Protein AF-A0A3D0XZL9-F1 (afdb_monomer_lite)

Sequence (76 aa):
MLISTTSTISGKNIKEYRGIVFGEVINGVNFIKDFTAGITNILGGRAEEYEHELINTRADAINEMIERAEKIGANA

Secondary structure (DSSP, 8-state):
----SSSS-TT-----------------HHHHHHHHHHGGG-SSS--HHHHHHHHHHHHHHHHHHHHHHHHTT---

Foldseek 3Di:
DDDDPDPDDPPDDDPDDLDDFWFADDDDPVLVVVLV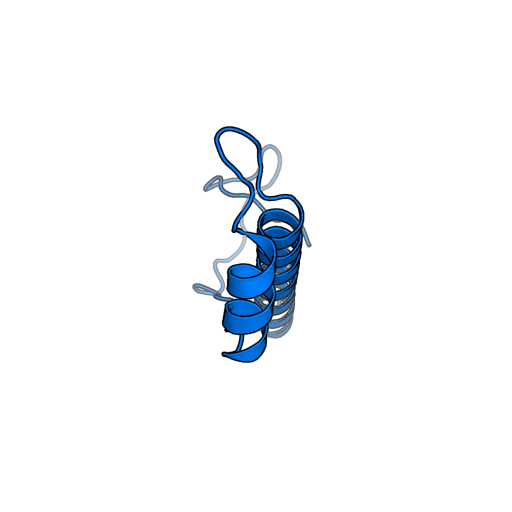VPCPPDDPDDSVSVVVVVVVRVVRRVVRRVVVCVVSPHDD

Structure (mmCIF, N/CA/C/O backbone):
data_AF-A0A3D0XZL9-F1
#
_entry.id   AF-A0A3D0XZL9-F1
#
loop_
_atom_site.group_PDB
_atom_site.id
_atom_site.type_symbol
_atom_site.label_atom_id
_atom_site.label_alt_id
_atom_site.label_comp_id
_atom_site.label_asym_id
_atom_site.label_entity_id
_atom_site.label_seq_id
_atom_site.pdbx_PDB_ins_code
_atom_site.Cartn_x
_atom_site.Cartn_y
_atom_site.Cartn_z
_atom_site.occupancy
_atom_site.B_iso_or_equiv
_atom_site.auth_seq_id
_atom_site.auth_comp_id
_atom_site.auth_asym_id
_atom_site.auth_atom_id
_atom_site.pdbx_PDB_model_num
ATOM 1 N N . MET A 1 1 ? -5.053 7.675 3.276 1.00 89.69 1 MET A N 1
ATOM 2 C CA . MET A 1 1 ? -5.102 6.735 4.419 1.00 89.69 1 MET A CA 1
ATOM 3 C C . MET A 1 1 ? -3.784 6.797 5.193 1.00 89.69 1 MET A C 1
ATOM 5 O O . MET A 1 1 ? -2.784 7.160 4.584 1.00 89.69 1 MET A O 1
ATOM 9 N N . LEU A 1 2 ? -3.755 6.513 6.503 1.00 95.56 2 LEU A N 1
ATOM 10 C CA . LEU A 1 2 ? -2.471 6.275 7.188 1.00 95.56 2 LEU A CA 1
ATOM 11 C C . LEU A 1 2 ? -1.908 4.942 6.697 1.00 95.56 2 LEU A C 1
ATOM 13 O O . LEU A 1 2 ? -2.673 4.017 6.482 1.00 95.56 2 LEU A O 1
ATOM 17 N N . ILE A 1 3 ? -0.601 4.872 6.461 1.00 96.31 3 ILE A N 1
ATOM 18 C CA . ILE A 1 3 ? 0.068 3.665 5.971 1.00 96.31 3 ILE A CA 1
ATOM 19 C C . ILE A 1 3 ? 1.424 3.621 6.649 1.00 96.31 3 ILE A C 1
ATOM 21 O O . ILE A 1 3 ? 2.107 4.643 6.745 1.00 96.31 3 ILE A O 1
ATOM 25 N N . SER A 1 4 ? 1.809 2.452 7.140 1.00 96.75 4 SER A N 1
ATOM 26 C CA . SER A 1 4 ? 3.097 2.266 7.788 1.00 96.75 4 SER A CA 1
ATOM 27 C C . SER A 1 4 ? 3.639 0.877 7.504 1.00 96.75 4 SER A C 1
ATOM 29 O O . SER A 1 4 ? 2.885 -0.079 7.355 1.00 96.75 4 SER A O 1
ATOM 31 N N . THR A 1 5 ? 4.961 0.762 7.474 1.00 97.38 5 THR A N 1
ATOM 32 C CA . THR A 1 5 ? 5.667 -0.525 7.485 1.00 97.38 5 THR A CA 1
ATOM 33 C C . THR A 1 5 ? 5.860 -1.064 8.907 1.00 97.38 5 THR A C 1
ATOM 35 O O . THR A 1 5 ? 6.362 -2.171 9.089 1.00 97.38 5 THR A O 1
ATOM 38 N N . THR A 1 6 ? 5.478 -0.290 9.929 1.00 97.25 6 THR A N 1
ATOM 39 C CA . THR A 1 6 ? 5.486 -0.705 11.337 1.00 97.25 6 THR A CA 1
ATOM 40 C C . THR A 1 6 ? 4.220 -1.479 11.695 1.00 97.25 6 THR A C 1
ATOM 42 O O . THR A 1 6 ? 3.159 -1.271 11.116 1.00 97.25 6 THR A O 1
ATOM 45 N N . SER A 1 7 ? 4.304 -2.338 12.712 1.00 95.75 7 SER A N 1
ATOM 46 C CA . SER A 1 7 ? 3.160 -3.123 13.199 1.00 95.75 7 SER A CA 1
ATOM 47 C C . SER A 1 7 ? 2.145 -2.316 14.019 1.00 95.75 7 SER A C 1
ATOM 49 O O . SER A 1 7 ? 1.028 -2.780 14.238 1.00 95.75 7 SER A O 1
ATOM 51 N N . THR A 1 8 ? 2.515 -1.122 14.493 1.00 95.62 8 THR A N 1
ATOM 52 C CA . THR A 1 8 ? 1.650 -0.220 15.269 1.00 95.62 8 THR A CA 1
ATOM 53 C C . THR A 1 8 ? 1.878 1.240 14.872 1.00 95.62 8 THR A C 1
ATOM 55 O O . THR A 1 8 ? 2.932 1.592 14.337 1.00 95.62 8 THR A O 1
ATOM 58 N N . ILE A 1 9 ? 0.889 2.101 15.145 1.00 96.25 9 ILE A N 1
ATOM 59 C CA . ILE A 1 9 ? 0.975 3.553 14.930 1.00 96.25 9 ILE A CA 1
ATOM 60 C C . ILE A 1 9 ? 1.008 4.255 16.290 1.00 96.25 9 ILE A C 1
ATOM 62 O O . ILE A 1 9 ? 0.056 4.167 17.066 1.00 96.25 9 ILE A O 1
ATOM 66 N N . SER A 1 10 ? 2.087 4.987 16.571 1.00 95.94 10 SER A N 1
ATOM 67 C CA . SER A 1 10 ? 2.257 5.722 17.829 1.00 95.94 10 SER A CA 1
ATOM 68 C C . SER A 1 10 ? 1.089 6.674 18.106 1.00 95.94 10 SER A C 1
ATOM 70 O O . SER A 1 10 ? 0.677 7.449 17.244 1.00 95.94 10 SER A O 1
ATOM 72 N N . GLY A 1 11 ? 0.555 6.622 19.329 1.00 96.56 11 GLY A N 1
ATOM 73 C CA . GLY A 1 11 ? -0.577 7.454 19.749 1.00 96.56 11 GLY A CA 1
ATOM 74 C C . GLY A 1 11 ? -1.941 7.007 19.207 1.00 96.56 11 GLY A C 1
ATOM 75 O O . GLY A 1 11 ? -2.926 7.723 19.391 1.00 96.56 11 GLY A O 1
ATOM 76 N N . LYS A 1 12 ? -2.033 5.841 18.554 1.00 96.56 12 LYS A N 1
ATOM 77 C CA . LYS A 1 12 ? -3.295 5.248 18.091 1.00 96.56 12 LYS A CA 1
ATOM 78 C C . LYS A 1 12 ? -3.429 3.805 18.576 1.00 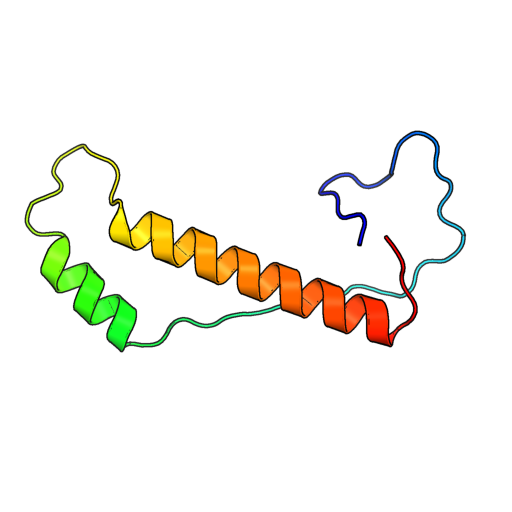96.56 12 LYS A C 1
ATOM 80 O O . LYS A 1 12 ? -2.454 3.066 18.627 1.00 96.56 12 LYS A O 1
ATOM 85 N N . ASN A 1 13 ? -4.661 3.404 18.886 1.00 97.00 13 ASN A N 1
ATOM 86 C CA . ASN A 1 13 ? -5.008 2.026 19.235 1.00 97.00 13 ASN A CA 1
ATOM 87 C C . ASN A 1 13 ? -5.796 1.386 18.087 1.00 97.00 13 ASN A C 1
ATOM 89 O O . ASN A 1 13 ? -6.781 1.967 17.622 1.00 97.00 13 ASN A O 1
ATOM 93 N N . ILE A 1 14 ? -5.383 0.192 17.656 1.00 97.25 14 ILE A N 1
ATOM 94 C CA . ILE A 1 14 ? -6.098 -0.602 16.648 1.00 97.25 14 ILE A CA 1
ATOM 95 C C . ILE A 1 14 ? -7.363 -1.170 17.300 1.00 97.25 14 ILE A C 1
ATOM 97 O O . ILE A 1 14 ? -7.277 -1.900 18.285 1.00 97.25 14 ILE A O 1
ATOM 101 N N . LYS A 1 15 ? -8.540 -0.815 16.771 1.00 97.38 15 LYS A N 1
ATOM 102 C CA . LYS A 1 15 ? -9.835 -1.294 17.290 1.00 97.38 15 LYS A CA 1
ATOM 103 C C . LYS A 1 15 ? -10.262 -2.633 16.693 1.00 97.38 15 LYS A C 1
ATOM 105 O O . LYS A 1 15 ? -10.963 -3.390 17.351 1.00 97.38 15 LYS A O 1
ATOM 110 N N . GLU A 1 16 ? -9.869 -2.901 15.452 1.00 97.50 16 GLU A N 1
ATOM 111 C CA . GLU A 1 16 ? -10.293 -4.071 14.688 1.00 97.50 16 GLU A CA 1
ATOM 112 C C . GLU A 1 16 ? -9.255 -4.385 13.606 1.00 97.50 16 GLU A C 1
ATOM 114 O O . GLU A 1 16 ? -8.682 -3.468 13.017 1.00 97.50 16 GLU A O 1
ATOM 119 N N . TYR A 1 17 ? -9.039 -5.672 13.334 1.00 97.56 17 TYR A N 1
ATOM 120 C CA . TYR A 1 17 ? -8.206 -6.150 12.233 1.00 97.56 17 TYR A CA 1
ATOM 121 C C . TYR A 1 17 ? -9.109 -6.658 11.110 1.00 97.56 17 TYR A C 1
ATOM 123 O O . TYR A 1 17 ? -9.918 -7.555 11.333 1.00 97.56 17 TYR A O 1
ATOM 131 N N . ARG A 1 18 ? -8.962 -6.104 9.903 1.00 97.25 18 ARG A N 1
ATOM 132 C CA . ARG A 1 18 ? -9.868 -6.366 8.767 1.00 97.25 18 ARG A CA 1
ATOM 133 C C . ARG A 1 18 ? -9.307 -7.362 7.741 1.00 97.25 18 ARG A C 1
ATOM 135 O O . ARG A 1 18 ? -9.816 -7.469 6.635 1.00 97.25 18 ARG A O 1
ATOM 142 N N . GLY A 1 19 ? -8.291 -8.132 8.128 1.00 95.88 19 GLY A N 1
ATOM 143 C CA . GLY A 1 19 ? -7.581 -9.051 7.236 1.00 95.88 19 GLY A CA 1
ATOM 144 C C . GLY A 1 19 ? -6.430 -8.380 6.483 1.00 95.88 19 GLY A C 1
ATOM 145 O O . GLY A 1 19 ? -6.167 -7.191 6.652 1.00 95.88 19 GLY A O 1
ATOM 146 N N . ILE A 1 20 ? -5.706 -9.175 5.695 1.00 96.88 20 ILE A N 1
ATOM 147 C CA . ILE A 1 20 ? -4.552 -8.711 4.916 1.00 96.88 20 ILE A CA 1
ATOM 148 C C . ILE A 1 20 ? -5.045 -8.159 3.578 1.00 96.88 20 ILE A C 1
ATOM 150 O O . ILE A 1 20 ? -5.932 -8.742 2.955 1.00 96.88 20 ILE A O 1
ATOM 154 N N . VAL A 1 21 ? -4.438 -7.062 3.131 1.00 97.69 21 VAL A N 1
ATOM 155 C CA . VAL A 1 21 ? -4.710 -6.443 1.834 1.00 97.69 21 VAL A CA 1
ATOM 156 C C . VAL A 1 21 ? -3.412 -6.354 1.041 1.00 97.69 21 VAL A C 1
ATOM 158 O O . VAL A 1 21 ? -2.356 -6.067 1.599 1.00 97.69 21 VAL A O 1
ATOM 161 N N . PHE A 1 22 ? -3.509 -6.598 -0.261 1.00 97.88 22 PHE A N 1
ATOM 162 C CA . PHE A 1 22 ? -2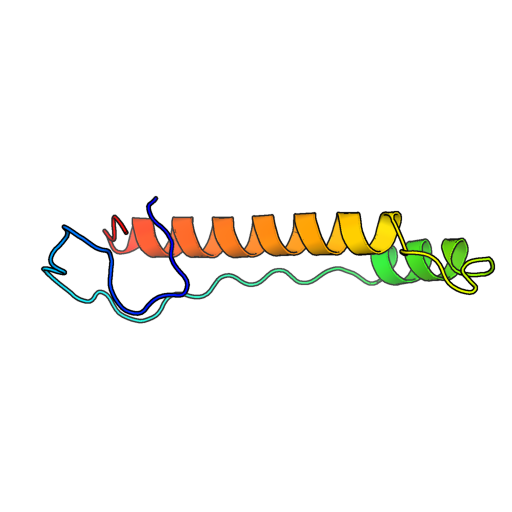.416 -6.487 -1.221 1.00 97.88 22 PHE A CA 1
ATOM 163 C C . PHE A 1 22 ? -2.856 -5.592 -2.378 1.00 97.88 22 PHE A C 1
ATOM 165 O O . PHE A 1 22 ? -4.050 -5.528 -2.677 1.00 97.88 22 PHE A O 1
ATOM 172 N N . GLY A 1 23 ? -1.901 -4.922 -3.013 1.00 97.25 23 GLY A N 1
ATOM 173 C CA . GLY A 1 23 ? -2.063 -4.289 -4.319 1.00 97.25 23 GLY A CA 1
ATOM 174 C C . GLY A 1 23 ? -0.938 -4.763 -5.229 1.00 97.25 23 GLY A C 1
ATOM 175 O O . GLY A 1 23 ? 0.172 -5.026 -4.753 1.00 97.25 23 GLY A O 1
ATOM 176 N N . GLU A 1 24 ? -1.230 -4.934 -6.512 1.00 95.94 24 GLU A N 1
ATOM 177 C CA . GLU A 1 24 ? -0.339 -5.603 -7.451 1.00 95.94 24 GLU A CA 1
ATOM 178 C C . GLU A 1 24 ? -0.355 -4.893 -8.802 1.00 95.94 24 GLU A C 1
ATOM 180 O O . GLU A 1 24 ? -1.382 -4.801 -9.463 1.00 95.94 24 GLU A O 1
ATOM 185 N N . VAL A 1 25 ? 0.815 -4.467 -9.275 1.00 93.12 25 VAL A N 1
ATOM 186 C CA . VAL A 1 25 ? 0.955 -3.860 -10.603 1.00 93.12 25 VAL A CA 1
ATOM 187 C C . VAL A 1 25 ? 2.000 -4.633 -11.391 1.00 93.12 25 VAL A C 1
ATOM 189 O O . VAL A 1 25 ? 3.081 -4.938 -10.883 1.00 93.12 25 VAL A O 1
ATOM 192 N N . ILE A 1 26 ? 1.658 -4.986 -12.630 1.00 86.69 26 ILE A N 1
ATOM 193 C CA . ILE A 1 26 ? 2.525 -5.731 -13.544 1.00 86.69 26 ILE A CA 1
ATOM 194 C C . ILE A 1 26 ? 2.884 -4.820 -14.714 1.00 86.69 26 ILE A C 1
ATOM 196 O O . ILE A 1 26 ? 2.024 -4.478 -15.526 1.00 86.69 26 ILE A O 1
ATOM 200 N N . ASN A 1 27 ? 4.168 -4.494 -14.844 1.00 81.19 27 ASN A N 1
ATOM 201 C CA . ASN A 1 27 ? 4.660 -3.738 -15.993 1.00 81.19 27 ASN A CA 1
ATOM 202 C C . ASN A 1 27 ? 4.811 -4.647 -17.214 1.00 81.19 27 ASN A C 1
ATOM 204 O O . ASN A 1 27 ? 5.342 -5.757 -17.135 1.00 81.19 27 ASN A O 1
ATOM 208 N N . GLY A 1 28 ? 4.329 -4.166 -18.358 1.00 78.81 28 GLY A N 1
ATOM 209 C CA . GLY A 1 28 ? 4.313 -4.919 -19.608 1.00 78.81 28 GLY A CA 1
ATOM 210 C C . GLY A 1 28 ? 5.661 -4.972 -20.336 1.00 78.81 28 GLY A C 1
ATOM 211 O O . GLY A 1 28 ? 6.595 -4.227 -20.054 1.00 78.81 28 GLY A O 1
ATOM 212 N N . VAL A 1 29 ? 5.724 -5.822 -21.365 1.00 71.62 29 VAL A N 1
ATOM 213 C CA . VAL A 1 29 ? 6.906 -6.055 -22.224 1.00 71.62 29 VAL A CA 1
ATOM 214 C C . VAL A 1 29 ? 7.434 -4.775 -22.893 1.00 71.62 29 VAL A C 1
ATOM 216 O O . VAL A 1 29 ? 8.620 -4.698 -23.206 1.00 71.62 29 VAL A O 1
ATOM 219 N N . ASN A 1 30 ? 6.584 -3.766 -23.100 1.00 69.50 30 ASN A N 1
ATOM 220 C CA . ASN A 1 30 ? 6.990 -2.491 -23.698 1.00 69.50 30 ASN A CA 1
ATOM 221 C C .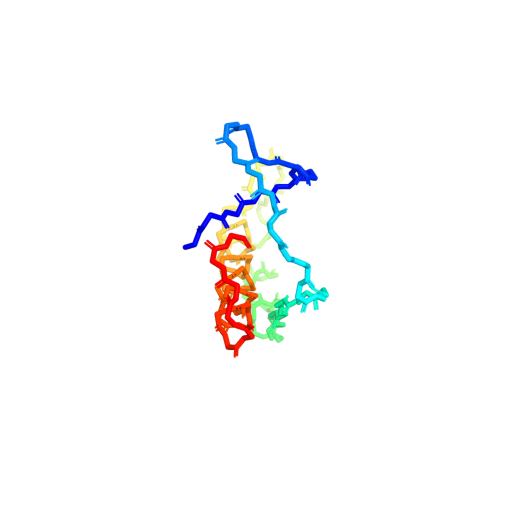 ASN A 1 30 ? 7.951 -1.710 -22.787 1.00 69.50 30 ASN A C 1
ATOM 223 O O . ASN A 1 30 ? 8.982 -1.270 -23.276 1.00 69.50 30 ASN A O 1
ATOM 227 N N . PHE A 1 31 ? 7.716 -1.685 -21.468 1.00 71.81 31 PHE A N 1
ATOM 228 C CA . PHE A 1 31 ? 8.652 -1.086 -20.507 1.00 71.81 31 PHE A CA 1
ATOM 229 C C . PHE A 1 31 ? 10.038 -1.740 -20.573 1.00 71.81 31 PHE A C 1
ATOM 231 O O . PHE A 1 31 ? 11.058 -1.059 -20.590 1.00 71.81 31 PHE A O 1
ATOM 238 N N . ILE A 1 32 ? 10.082 -3.073 -20.663 1.00 69.44 32 ILE A N 1
ATOM 239 C CA . ILE A 1 32 ? 11.343 -3.818 -20.764 1.00 69.44 32 ILE A CA 1
ATOM 240 C C . ILE A 1 32 ? 12.090 -3.427 -22.043 1.00 69.44 32 ILE A C 1
ATOM 242 O O . ILE A 1 32 ? 13.297 -3.204 -22.001 1.00 69.44 32 ILE A O 1
ATOM 246 N N . LYS A 1 33 ? 11.384 -3.326 -23.177 1.00 67.69 33 LYS A N 1
ATOM 247 C CA . LYS A 1 33 ? 11.984 -2.922 -24.455 1.00 67.69 33 LYS A CA 1
ATOM 248 C C . LYS A 1 33 ? 12.548 -1.504 -24.387 1.00 67.69 33 LYS A C 1
ATOM 250 O O . LYS A 1 33 ? 13.717 -1.328 -24.727 1.00 67.69 33 LYS A O 1
ATOM 255 N N . ASP A 1 34 ? 11.763 -0.551 -23.895 1.00 67.69 34 ASP A N 1
ATOM 256 C CA . ASP A 1 34 ? 12.153 0.859 -23.799 1.00 67.69 34 ASP A CA 1
ATOM 257 C C . ASP A 1 34 ? 13.354 1.035 -22.853 1.00 67.69 34 ASP A C 1
ATOM 259 O O . ASP A 1 34 ? 14.347 1.673 -23.203 1.00 67.69 34 ASP A O 1
ATOM 263 N N . PHE A 1 35 ? 13.359 0.318 -21.726 1.00 67.12 35 PHE A N 1
ATOM 264 C CA . PHE A 1 35 ? 14.488 0.277 -20.799 1.00 67.12 35 PHE A CA 1
ATOM 265 C C . PHE A 1 35 ? 15.763 -0.319 -21.416 1.00 67.12 35 PHE A C 1
ATOM 267 O O . PHE A 1 35 ? 16.849 0.251 -21.294 1.00 67.12 35 PHE A O 1
ATOM 274 N N . THR A 1 36 ? 15.659 -1.465 -22.101 1.00 64.56 36 THR A N 1
ATOM 275 C CA . THR A 1 36 ? 16.827 -2.114 -22.727 1.00 64.56 36 THR A CA 1
ATOM 276 C C . THR A 1 36 ? 17.423 -1.296 -23.872 1.00 64.56 36 THR A C 1
ATOM 278 O O . THR A 1 36 ? 18.621 -1.410 -24.128 1.00 64.56 36 THR A O 1
ATOM 281 N N . ALA A 1 37 ? 16.625 -0.448 -24.528 1.00 63.62 37 ALA A N 1
ATOM 282 C CA . ALA A 1 37 ? 17.101 0.471 -25.556 1.00 63.62 37 ALA A CA 1
ATOM 283 C C . ALA A 1 37 ? 17.889 1.663 -24.971 1.00 63.62 37 ALA A C 1
ATOM 285 O O . ALA A 1 37 ? 18.802 2.156 -25.633 1.00 63.62 37 ALA A O 1
ATOM 286 N N . GLY A 1 38 ? 17.582 2.097 -23.739 1.00 60.75 38 GLY A N 1
ATOM 287 C CA . GLY A 1 38 ? 18.240 3.226 -23.059 1.00 60.75 38 GLY A CA 1
ATOM 288 C C . GLY A 1 38 ? 19.479 2.873 -22.218 1.00 60.75 38 GLY A C 1
ATOM 289 O O . GLY A 1 38 ? 20.291 3.746 -21.913 1.00 60.75 38 GLY A O 1
ATOM 290 N N . ILE A 1 39 ? 19.668 1.600 -21.849 1.00 59.31 39 ILE A N 1
ATOM 291 C CA . ILE A 1 39 ? 20.678 1.177 -20.858 1.00 59.31 39 ILE A CA 1
ATOM 292 C C . ILE A 1 39 ? 22.111 1.041 -21.380 1.00 59.31 39 ILE A C 1
ATOM 294 O O . ILE A 1 39 ? 23.045 0.930 -20.581 1.00 59.31 39 ILE A O 1
ATOM 298 N N . THR A 1 40 ? 22.320 1.058 -22.697 1.00 57.50 40 THR A N 1
ATOM 299 C CA . THR A 1 40 ? 23.629 0.791 -23.320 1.00 57.50 40 THR A CA 1
ATOM 300 C C .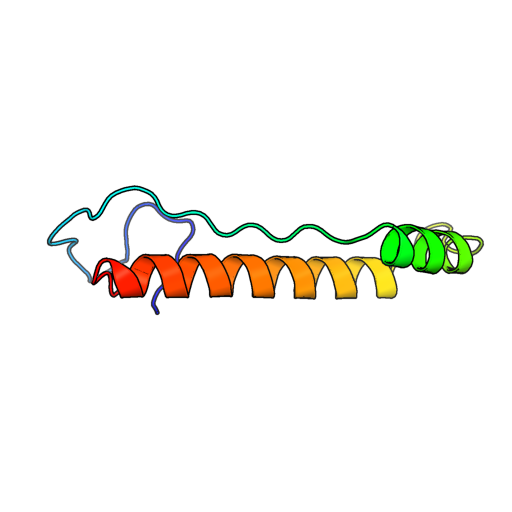 THR A 1 40 ? 24.755 1.734 -22.870 1.00 57.50 40 THR A C 1
ATOM 302 O O . THR A 1 40 ? 25.915 1.414 -23.113 1.00 57.50 40 THR A O 1
ATOM 305 N N . ASN A 1 41 ? 24.457 2.825 -22.147 1.00 55.28 41 ASN A N 1
ATOM 306 C CA . ASN A 1 41 ? 25.440 3.794 -21.646 1.00 55.28 41 ASN A CA 1
ATOM 307 C C . ASN A 1 41 ? 25.613 3.865 -20.111 1.00 55.28 41 ASN A C 1
ATOM 309 O O . ASN A 1 41 ? 26.384 4.701 -19.639 1.00 55.28 41 ASN A O 1
ATOM 313 N N . ILE A 1 42 ? 24.948 3.030 -19.300 1.00 58.16 42 ILE A N 1
ATOM 314 C CA . ILE A 1 42 ? 24.957 3.196 -17.829 1.00 58.16 42 ILE A CA 1
ATOM 315 C C . ILE A 1 42 ? 26.028 2.317 -17.167 1.00 58.16 42 ILE A C 1
ATOM 317 O O . ILE A 1 42 ? 25.752 1.305 -16.527 1.00 58.16 42 ILE A O 1
ATOM 321 N N . LEU A 1 43 ? 27.290 2.726 -17.304 1.00 53.44 43 LEU A N 1
ATOM 322 C CA . LEU A 1 43 ? 28.392 2.240 -16.473 1.00 53.44 43 LEU A CA 1
ATOM 323 C C . LEU A 1 43 ? 28.526 3.159 -15.243 1.00 53.44 43 LEU A C 1
ATOM 325 O O . LEU A 1 43 ? 29.202 4.181 -15.295 1.00 53.44 43 LEU A O 1
ATOM 329 N N . GLY A 1 44 ? 27.870 2.797 -14.131 1.00 56.94 44 GLY A N 1
ATOM 330 C CA . GLY A 1 44 ? 28.172 3.335 -12.790 1.00 56.94 44 GLY A CA 1
ATOM 331 C C . GLY A 1 44 ? 27.280 4.456 -12.226 1.00 56.94 44 GLY A C 1
ATOM 332 O O . GLY A 1 44 ? 27.588 4.958 -11.147 1.00 56.94 44 GLY A O 1
ATOM 333 N N . GLY A 1 45 ? 26.185 4.836 -12.894 1.00 66.69 45 GLY A N 1
ATOM 334 C CA . GLY A 1 45 ? 25.195 5.818 -12.410 1.00 66.69 45 GLY A CA 1
ATOM 335 C C . GLY A 1 45 ? 23.794 5.217 -12.230 1.00 66.69 45 GLY A C 1
ATOM 336 O O . GLY A 1 45 ? 23.512 4.146 -12.760 1.00 66.69 45 GLY A O 1
ATOM 337 N N . ARG A 1 46 ? 22.914 5.885 -11.468 1.00 60.66 46 ARG A N 1
ATOM 338 C CA . ARG A 1 46 ? 21.497 5.496 -11.308 1.00 60.66 46 ARG A CA 1
ATOM 339 C C . ARG A 1 46 ? 20.801 5.448 -12.674 1.00 60.66 46 ARG A C 1
ATOM 341 O O . ARG A 1 46 ? 20.999 6.340 -13.493 1.00 60.66 46 ARG A O 1
ATOM 348 N N . ALA A 1 47 ? 19.985 4.423 -12.913 1.00 71.00 47 ALA A N 1
ATOM 349 C CA . ALA A 1 47 ? 19.192 4.311 -14.136 1.00 71.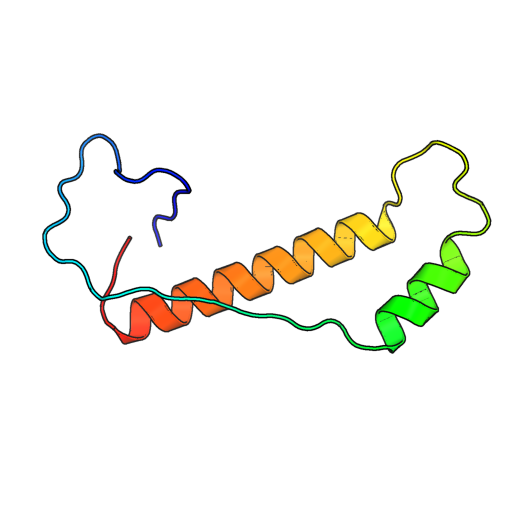00 47 ALA A CA 1
ATOM 350 C C . ALA A 1 47 ? 17.891 5.110 -13.978 1.00 71.00 47 ALA A C 1
ATOM 352 O O . ALA A 1 47 ? 16.865 4.547 -13.605 1.00 71.00 47 ALA A O 1
ATOM 353 N N . GLU A 1 48 ? 17.959 6.425 -14.212 1.00 72.88 48 GLU A N 1
ATOM 354 C CA . GLU A 1 48 ? 16.885 7.381 -13.890 1.00 72.88 48 GLU A CA 1
ATOM 355 C C . GLU A 1 48 ? 15.504 6.953 -14.410 1.00 72.88 48 GLU A C 1
ATOM 357 O O . GLU A 1 48 ? 14.536 6.977 -13.655 1.00 72.88 48 GLU A O 1
ATOM 362 N N . GLU A 1 49 ? 15.411 6.496 -15.661 1.00 71.44 49 GLU A N 1
ATOM 363 C CA . GLU A 1 49 ? 14.140 6.099 -16.284 1.00 71.44 49 GLU A CA 1
ATOM 364 C C . GLU A 1 49 ? 13.538 4.827 -15.663 1.00 71.44 49 GLU A C 1
ATOM 366 O O . GLU A 1 49 ? 12.341 4.753 -15.392 1.00 71.44 49 GLU A O 1
ATOM 371 N N . TYR A 1 50 ? 14.376 3.841 -15.343 1.00 74.94 50 TYR A N 1
ATOM 372 C CA . TYR A 1 50 ? 13.940 2.611 -14.676 1.00 74.94 50 TYR A CA 1
ATOM 373 C C . TYR A 1 50 ? 13.530 2.842 -13.235 1.00 74.94 50 TYR A C 1
ATOM 375 O O . TYR A 1 50 ? 12.543 2.284 -12.759 1.00 74.94 50 TYR A O 1
ATOM 383 N N . GLU A 1 51 ? 14.286 3.673 -12.528 1.00 80.06 51 GLU A N 1
ATOM 384 C CA . GLU A 1 51 ? 13.937 4.051 -11.171 1.00 80.06 51 GLU A CA 1
ATOM 385 C C . GLU A 1 51 ? 12.637 4.851 -11.134 1.00 80.06 51 GLU A C 1
ATOM 387 O O . GLU A 1 51 ? 11.815 4.607 -10.252 1.00 80.06 51 GLU A O 1
ATOM 392 N N . HIS A 1 52 ? 12.427 5.755 -12.095 1.00 83.06 52 HIS A N 1
ATOM 393 C CA . HIS A 1 52 ? 11.180 6.497 -12.232 1.00 83.06 52 HIS A CA 1
ATOM 394 C C . HIS A 1 52 ? 9.993 5.549 -12.430 1.00 83.06 52 HIS A C 1
ATOM 396 O O . HIS A 1 52 ? 9.016 5.631 -11.685 1.00 83.06 52 HIS A O 1
ATOM 402 N N . GLU A 1 53 ? 10.102 4.586 -13.348 1.00 84.38 53 GLU A N 1
ATOM 403 C CA . GLU A 1 53 ? 9.020 3.625 -13.559 1.00 84.38 53 GLU A CA 1
ATOM 404 C C . GLU A 1 53 ? 8.778 2.743 -12.331 1.00 84.38 53 GLU A C 1
ATOM 406 O O . GLU A 1 53 ? 7.633 2.537 -11.930 1.00 84.38 53 GLU A O 1
ATOM 411 N N . LEU A 1 54 ? 9.834 2.252 -11.674 1.00 87.50 54 LEU A N 1
ATOM 412 C CA . LEU A 1 54 ? 9.692 1.474 -10.441 1.00 87.50 54 LEU A CA 1
ATOM 413 C C . LEU A 1 54 ? 8.987 2.263 -9.333 1.00 87.50 54 LEU A C 1
ATOM 415 O O . LEU A 1 54 ? 8.218 1.687 -8.560 1.00 87.50 54 LEU A O 1
ATOM 419 N N . ILE A 1 55 ? 9.269 3.563 -9.223 1.00 91.00 55 ILE A N 1
ATOM 420 C CA . ILE A 1 55 ? 8.609 4.448 -8.261 1.00 91.00 55 ILE A CA 1
ATOM 421 C C . ILE A 1 55 ? 7.122 4.575 -8.600 1.00 91.00 55 ILE A C 1
ATOM 423 O O . ILE A 1 55 ? 6.299 4.409 -7.698 1.00 91.00 55 ILE A O 1
ATOM 427 N N . ASN A 1 56 ? 6.779 4.791 -9.872 1.00 91.38 56 ASN A N 1
ATOM 428 C CA . ASN A 1 56 ? 5.388 4.901 -10.322 1.00 91.38 56 ASN A CA 1
ATOM 429 C C . ASN A 1 56 ? 4.617 3.603 -10.076 1.00 91.38 56 ASN A C 1
ATOM 431 O O . ASN A 1 56 ? 3.589 3.604 -9.409 1.00 91.38 56 ASN A O 1
ATOM 435 N N . THR A 1 57 ? 5.192 2.476 -10.486 1.00 93.06 57 THR A N 1
ATOM 436 C CA . THR A 1 57 ? 4.613 1.137 -10.302 1.00 93.06 57 THR A CA 1
ATOM 437 C C . THR A 1 57 ? 4.330 0.845 -8.831 1.00 93.06 57 THR A C 1
ATOM 439 O O . THR A 1 57 ? 3.291 0.295 -8.469 1.00 93.06 57 THR A O 1
ATOM 442 N N . ARG A 1 58 ? 5.259 1.229 -7.945 1.00 95.25 58 ARG A N 1
ATOM 443 C CA . ARG A 1 58 ? 5.074 1.088 -6.499 1.00 95.25 58 ARG A CA 1
ATOM 444 C C . ARG A 1 58 ? 3.953 1.987 -5.988 1.00 95.25 58 ARG A C 1
ATOM 446 O O . ARG A 1 58 ? 3.191 1.546 -5.132 1.00 95.25 58 ARG A O 1
ATOM 453 N N . ALA A 1 59 ? 3.878 3.229 -6.459 1.00 95.94 59 ALA A N 1
ATOM 454 C CA . ALA A 1 59 ? 2.816 4.149 -6.073 1.00 95.94 59 ALA A CA 1
ATOM 455 C C . ALA A 1 59 ? 1.441 3.603 -6.485 1.00 95.94 59 ALA A C 1
ATOM 457 O O . ALA A 1 59 ? 0.529 3.589 -5.661 1.00 95.94 59 ALA A O 1
ATOM 458 N N . ASP A 1 60 ? 1.326 3.059 -7.695 1.00 96.88 60 ASP A N 1
ATOM 459 C CA . ASP A 1 60 ? 0.096 2.449 -8.199 1.00 96.88 60 ASP A CA 1
ATOM 460 C C . ASP A 1 60 ? -0.310 1.218 -7.377 1.00 96.88 60 ASP A C 1
ATOM 462 O O . ASP A 1 60 ? -1.459 1.113 -6.947 1.00 96.88 60 ASP A O 1
ATOM 466 N N . ALA A 1 61 ? 0.640 0.336 -7.049 1.00 97.75 61 ALA A N 1
ATOM 467 C CA . ALA A 1 61 ? 0.375 -0.824 -6.196 1.00 97.75 61 ALA A CA 1
ATOM 468 C C . ALA A 1 61 ? -0.063 -0.419 -4.777 1.00 97.75 61 ALA A C 1
ATOM 470 O O . ALA A 1 61 ? -0.962 -1.028 -4.195 1.00 97.75 61 ALA A O 1
ATOM 471 N N . ILE A 1 62 ? 0.542 0.632 -4.212 1.00 97.88 62 ILE A N 1
ATOM 472 C CA . ILE A 1 62 ? 0.128 1.178 -2.915 1.00 97.88 62 ILE A CA 1
ATOM 473 C C . ILE A 1 62 ? -1.286 1.761 -3.010 1.00 97.88 62 ILE A C 1
ATOM 475 O O . ILE A 1 62 ? -2.092 1.513 -2.116 1.00 97.88 62 ILE A O 1
ATOM 479 N N . ASN A 1 63 ? -1.612 2.490 -4.077 1.00 97.75 63 ASN A N 1
ATOM 480 C CA . ASN A 1 63 ? -2.946 3.056 -4.273 1.00 97.75 63 ASN A CA 1
ATOM 481 C C . ASN A 1 63 ? -4.015 1.963 -4.378 1.00 97.75 63 ASN A C 1
ATOM 483 O O . ASN A 1 63 ? -5.026 2.035 -3.682 1.00 97.75 63 ASN A O 1
ATOM 487 N N . GLU A 1 64 ? -3.763 0.901 -5.143 1.00 98.25 64 GLU A N 1
ATOM 488 C CA . GLU A 1 64 ? -4.681 -0.236 -5.225 1.00 98.25 64 GLU A CA 1
ATOM 489 C C . GLU A 1 64 ? -4.876 -0.923 -3.861 1.00 98.25 64 GLU A C 1
ATOM 491 O O . GLU A 1 64 ? -6.002 -1.263 -3.478 1.00 98.25 64 GLU A O 1
ATOM 496 N N . MET A 1 65 ? -3.796 -1.094 -3.091 1.00 98.44 65 MET A N 1
ATOM 497 C CA . MET A 1 65 ? -3.870 -1.626 -1.729 1.00 98.44 65 MET A CA 1
ATOM 498 C C . MET A 1 65 ? -4.747 -0.738 -0.828 1.00 98.44 65 MET A C 1
ATOM 500 O O . MET A 1 65 ? -5.565 -1.264 -0.072 1.00 98.44 65 MET A O 1
ATOM 504 N N . ILE A 1 66 ? -4.619 0.593 -0.919 1.00 98.19 66 ILE A N 1
ATOM 505 C CA . ILE A 1 66 ? -5.455 1.547 -0.170 1.00 98.19 66 ILE A CA 1
ATOM 506 C C . ILE A 1 66 ? -6.925 1.393 -0.566 1.00 98.19 66 ILE A C 1
ATOM 508 O O . ILE A 1 66 ? -7.769 1.231 0.310 1.00 98.19 66 ILE A O 1
ATOM 512 N N . GLU A 1 67 ? -7.243 1.388 -1.860 1.00 98.19 67 GLU A N 1
ATOM 513 C CA . GLU A 1 67 ? -8.627 1.262 -2.334 1.00 98.19 67 GLU A CA 1
ATOM 514 C C . GLU A 1 67 ? -9.285 -0.035 -1.847 1.00 98.19 67 GLU A C 1
ATOM 516 O O . GLU A 1 67 ? -10.449 -0.055 -1.437 1.00 98.19 67 GLU A O 1
ATOM 521 N N . ARG A 1 68 ? -8.545 -1.148 -1.878 1.00 98.38 68 ARG A N 1
ATOM 522 C CA . ARG A 1 68 ? -9.017 -2.439 -1.362 1.00 98.38 68 ARG A CA 1
ATOM 523 C C . ARG A 1 68 ? -9.219 -2.399 0.160 1.00 98.38 68 ARG A C 1
ATOM 525 O O . ARG A 1 68 ? -10.196 -2.969 0.645 1.00 98.38 68 ARG A O 1
ATOM 532 N N . ALA A 1 69 ? -8.363 -1.696 0.902 1.00 98.44 69 ALA A N 1
ATOM 533 C CA . ALA A 1 69 ? -8.516 -1.490 2.343 1.00 98.44 69 ALA A CA 1
ATOM 534 C C . ALA A 1 69 ? -9.740 -0.611 2.680 1.00 98.44 69 ALA A C 1
ATOM 536 O O . ALA A 1 69 ? -10.498 -0.914 3.603 1.00 98.44 69 ALA A O 1
ATOM 537 N N . GLU A 1 70 ? -10.005 0.431 1.894 1.00 97.81 70 GLU A N 1
ATOM 538 C CA . GLU A 1 70 ? -11.186 1.286 2.059 1.00 97.81 70 GLU A CA 1
ATOM 539 C C . GLU A 1 70 ? -12.489 0.517 1.782 1.00 97.81 70 GLU A C 1
ATOM 541 O O . GLU A 1 70 ? -13.461 0.667 2.527 1.00 97.81 70 GLU A O 1
ATOM 546 N N . LYS A 1 71 ? -12.506 -0.388 0.789 1.00 98.06 71 LYS A N 1
ATOM 547 C CA . LYS A 1 71 ? -13.668 -1.252 0.477 1.00 98.06 71 LYS A CA 1
ATOM 548 C C . LYS A 1 71 ? -14.089 -2.155 1.638 1.00 98.06 71 LYS A C 1
ATOM 550 O O . LYS A 1 71 ? -15.269 -2.476 1.759 1.00 98.06 71 LYS A O 1
ATOM 555 N N . ILE A 1 72 ? -13.150 -2.553 2.495 1.00 97.69 72 ILE A N 1
ATOM 556 C CA . ILE A 1 72 ? -13.434 -3.332 3.709 1.00 97.69 72 ILE A CA 1
ATOM 557 C C . ILE A 1 72 ? -13.636 -2.446 4.947 1.00 97.69 72 ILE A C 1
ATOM 559 O O . ILE A 1 72 ? -13.807 -2.970 6.046 1.00 97.69 72 ILE A O 1
ATOM 563 N N . GLY A 1 73 ? -13.635 -1.119 4.795 1.00 97.50 73 GLY A N 1
ATOM 564 C CA . GLY A 1 73 ? -13.861 -0.150 5.868 1.00 97.50 73 GLY A CA 1
ATOM 565 C C . GLY A 1 73 ? -12.642 0.125 6.753 1.00 97.50 73 GLY A C 1
ATOM 566 O O . GLY A 1 73 ? -12.813 0.592 7.882 1.00 97.50 73 GLY A O 1
ATOM 567 N N . ALA A 1 74 ? -11.425 -0.186 6.295 1.00 98.00 74 ALA A N 1
ATOM 568 C CA . ALA A 1 74 ? -10.206 0.228 6.986 1.00 98.00 74 ALA A CA 1
ATOM 569 C C . ALA A 1 74 ? -9.959 1.737 6.808 1.00 98.00 74 ALA A C 1
ATOM 571 O O . ALA A 1 74 ? -10.411 2.351 5.845 1.00 98.00 74 ALA A O 1
ATOM 572 N N . ASN A 1 75 ? -9.260 2.347 7.766 1.00 96.38 75 ASN A N 1
ATOM 573 C CA . ASN A 1 75 ? -8.947 3.782 7.770 1.00 96.38 75 ASN A CA 1
ATOM 574 C C . ASN A 1 75 ? -7.467 4.090 8.071 1.00 96.38 75 ASN A C 1
ATOM 576 O O . ASN A 1 75 ? -7.076 5.262 8.145 1.00 96.38 75 ASN A O 1
ATOM 580 N N . ALA A 1 76 ? -6.666 3.045 8.259 1.00 95.69 76 ALA A N 1
ATOM 581 C CA . ALA A 1 76 ? -5.241 3.048 8.542 1.00 95.69 76 ALA A CA 1
ATOM 582 C C . ALA A 1 76 ? -4.658 1.673 8.196 1.00 95.69 76 ALA A C 1
ATOM 584 O O . ALA A 1 76 ? -5.463 0.712 8.129 1.00 95.69 76 ALA A O 1
#

Radius of gyration: 17.52 Å; chains: 1; bounding box: 42×16×45 Å

pLDDT: mean 86.18, std 14.49, range [53.44, 98.44]